Protein AF-A0A942V2M2-F1 (afdb_monomer_lite)

pLDDT: mean 84.49, std 17.46, range [43.91, 98.25]

Sequence (99 aa):
MDYLYEKISYLKGLADGLGIDESSKEGKLLLNIVDVLDDFAGAIEDLVVEQEEIGEYVDYIDEDLADVEEDIYGEFDEFDEFDEDYEDEYYDEEEYIEE

Foldseek 3Di:
DVVLVVVLVVQVVVCVVVVQDPPDPVSVVSVVVSVVSVVVVVVVVVVVVVVVVVVVVVVVVVVVVVVVCCVVCVVVVVVVPPDPDPDDDDDDDDDDDDD

Structure (mmCIF, N/CA/C/O backbone):
data_AF-A0A942V2M2-F1
#
_entry.id   AF-A0A942V2M2-F1
#
loop_
_atom_site.group_PDB
_atom_site.id
_atom_site.type_symbol
_atom_site.label_atom_id
_atom_site.label_alt_id
_atom_site.label_comp_id
_atom_site.label_asym_id
_atom_site.label_entity_id
_atom_site.label_seq_id
_atom_site.pdbx_PDB_ins_code
_atom_site.Cartn_x
_atom_site.Cartn_y
_atom_site.Cartn_z
_atom_site.occupancy
_atom_site.B_iso_or_equiv
_atom_site.auth_seq_id
_atom_site.auth_comp_id
_atom_site.auth_asym_id
_atom_site.auth_atom_id
_atom_site.pdbx_PDB_model_num
ATOM 1 N N . MET A 1 1 ? 3.335 -7.857 0.092 1.00 82.31 1 MET A N 1
ATOM 2 C CA . MET A 1 1 ? 2.380 -7.019 0.850 1.00 82.31 1 MET A CA 1
ATOM 3 C C . MET A 1 1 ? 1.621 -7.792 1.925 1.00 82.31 1 MET A C 1
ATOM 5 O O . MET A 1 1 ? 1.284 -7.208 2.949 1.00 82.31 1 MET A O 1
ATOM 9 N N . ASP A 1 2 ? 1.477 -9.109 1.773 1.00 84.25 2 ASP A N 1
ATOM 10 C CA . ASP A 1 2 ? 0.767 -10.025 2.683 1.00 84.25 2 ASP A CA 1
ATOM 11 C C . ASP A 1 2 ? 1.078 -9.838 4.173 1.00 84.25 2 ASP A C 1
ATOM 13 O O . ASP A 1 2 ? 0.169 -9.807 4.993 1.00 84.25 2 ASP A O 1
ATOM 17 N N . TYR A 1 3 ? 2.345 -9.612 4.535 1.00 89.06 3 TYR A N 1
ATOM 18 C CA . TYR A 1 3 ? 2.741 -9.382 5.929 1.00 89.06 3 TYR A CA 1
ATOM 19 C C . TYR A 1 3 ? 2.048 -8.170 6.577 1.00 89.06 3 TYR A C 1
ATOM 21 O O . TYR A 1 3 ? 1.736 -8.192 7.770 1.00 89.06 3 TYR A O 1
ATOM 29 N N . LEU A 1 4 ? 1.819 -7.094 5.817 1.00 91.56 4 LEU A N 1
ATOM 30 C CA . LEU A 1 4 ? 1.163 -5.893 6.332 1.00 91.56 4 LEU A CA 1
ATOM 31 C C . LEU A 1 4 ? -0.334 -6.150 6.541 1.00 91.56 4 LEU A C 1
ATOM 33 O O . LEU A 1 4 ? -0.851 -5.868 7.624 1.00 91.56 4 LEU A O 1
ATOM 37 N N . TYR A 1 5 ? -0.992 -6.779 5.564 1.00 93.44 5 TYR A N 1
ATOM 38 C CA . TYR A 1 5 ? -2.393 -7.194 5.672 1.00 93.44 5 TYR A CA 1
ATOM 39 C C . TYR A 1 5 ? -2.624 -8.213 6.797 1.00 93.44 5 TYR A C 1
ATOM 41 O O . TYR A 1 5 ? -3.616 -8.118 7.523 1.00 93.44 5 TYR A O 1
ATOM 49 N N . GLU A 1 6 ? -1.692 -9.145 7.018 1.00 94.75 6 GLU A N 1
ATOM 50 C CA . GLU A 1 6 ? -1.726 -10.078 8.150 1.00 94.75 6 GLU A CA 1
ATOM 51 C C . GLU A 1 6 ? -1.677 -9.341 9.491 1.00 94.75 6 GLU A C 1
ATOM 53 O O . GLU A 1 6 ? -2.442 -9.657 10.406 1.00 94.75 6 GLU A O 1
ATOM 58 N N . LYS A 1 7 ? -0.819 -8.319 9.617 1.00 96.00 7 LYS A N 1
ATOM 59 C CA . LYS A 1 7 ? -0.766 -7.504 10.837 1.00 96.00 7 LYS A CA 1
ATOM 60 C C . LYS A 1 7 ? -2.032 -6.699 11.062 1.00 96.00 7 LYS A C 1
ATOM 62 O O . LYS A 1 7 ? -2.490 -6.623 12.200 1.00 96.00 7 LYS A O 1
ATOM 67 N N . ILE A 1 8 ? -2.596 -6.112 10.012 1.00 95.06 8 ILE A N 1
ATOM 68 C CA . ILE A 1 8 ? -3.848 -5.353 10.106 1.00 95.06 8 ILE A CA 1
ATOM 69 C C . ILE A 1 8 ? -4.993 -6.290 10.498 1.00 95.06 8 ILE A C 1
ATOM 71 O O . ILE A 1 8 ? -5.741 -5.994 11.427 1.00 95.06 8 ILE A O 1
ATOM 75 N N . SER A 1 9 ? -5.060 -7.477 9.894 1.00 94.69 9 SER A N 1
ATOM 76 C CA . SER A 1 9 ? -6.030 -8.521 10.249 1.00 94.69 9 SER A CA 1
ATOM 77 C C . SER A 1 9 ? -5.875 -8.985 11.700 1.00 94.69 9 SER A C 1
ATOM 79 O O . SER A 1 9 ? -6.867 -9.150 12.412 1.00 94.69 9 SER A O 1
ATOM 81 N N . TYR A 1 10 ? -4.637 -9.134 12.177 1.00 96.19 10 TYR A N 1
ATOM 82 C CA . TYR A 1 10 ? -4.359 -9.425 13.582 1.00 96.19 10 TYR A CA 1
ATOM 83 C C . TYR A 1 10 ? -4.836 -8.299 14.512 1.00 96.19 10 TYR A C 1
ATOM 85 O O . TYR A 1 10 ? -5.425 -8.585 15.552 1.00 96.19 10 TYR A O 1
ATOM 93 N N . LEU A 1 11 ? -4.632 -7.028 14.145 1.00 95.62 11 LEU A N 1
ATOM 94 C CA . LEU A 1 11 ? -5.118 -5.881 14.922 1.00 95.62 1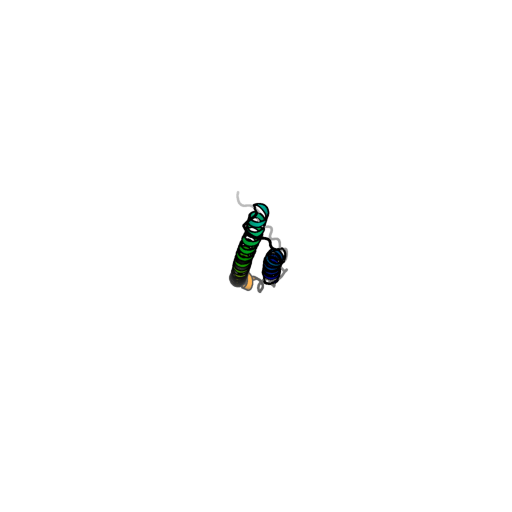1 LEU A CA 1
ATOM 95 C C . LEU A 1 11 ? -6.650 -5.819 14.966 1.00 95.62 11 LEU A C 1
ATOM 97 O O . LEU A 1 11 ? -7.196 -5.583 16.043 1.00 95.62 11 LEU A O 1
ATOM 101 N N . LYS A 1 12 ? -7.332 -6.093 13.844 1.00 93.81 12 LYS A N 1
ATOM 102 C CA . LYS A 1 12 ? -8.801 -6.216 13.786 1.00 93.81 12 LYS A CA 1
ATOM 103 C C . LYS A 1 12 ? -9.285 -7.312 14.748 1.00 93.81 12 LYS A C 1
ATOM 105 O O . LYS A 1 12 ? -10.092 -7.044 15.633 1.00 93.81 12 LYS A O 1
ATOM 110 N N . GLY A 1 13 ? -8.691 -8.507 14.682 1.00 94.88 13 GLY A N 1
ATOM 111 C CA . GLY A 1 13 ? -9.037 -9.610 15.588 1.00 94.88 13 GLY A CA 1
ATOM 112 C C . GLY A 1 13 ? -8.704 -9.341 17.063 1.00 94.88 13 GLY A C 1
ATOM 113 O O . GLY A 1 13 ? -9.427 -9.781 17.958 1.00 94.88 13 GLY A O 1
ATOM 114 N N . LEU A 1 14 ? -7.630 -8.598 17.343 1.00 95.50 14 LEU A N 1
ATOM 115 C CA . LEU A 1 14 ? -7.286 -8.181 18.702 1.00 95.50 14 LEU A CA 1
ATOM 116 C C . LEU A 1 14 ? -8.291 -7.160 19.250 1.00 95.50 14 LEU A C 1
ATOM 118 O O . LEU A 1 14 ? -8.656 -7.255 20.421 1.00 95.50 14 LEU A O 1
ATOM 122 N N . ALA A 1 15 ? -8.746 -6.212 18.426 1.00 94.31 15 ALA A N 1
ATOM 123 C CA . ALA A 1 15 ? -9.779 -5.252 18.808 1.00 94.31 15 ALA A CA 1
ATOM 124 C C . ALA A 1 15 ? -11.081 -5.973 19.191 1.00 94.31 15 ALA A C 1
ATOM 126 O O . ALA A 1 15 ? -11.607 -5.735 20.283 1.00 94.31 15 ALA A O 1
ATOM 127 N N . ASP A 1 16 ? -11.508 -6.942 18.376 1.00 92.75 16 ASP A N 1
ATOM 128 C CA . ASP A 1 16 ? -12.667 -7.793 18.664 1.00 92.75 16 ASP A CA 1
ATOM 129 C C . ASP A 1 16 ? -12.482 -8.585 19.969 1.00 92.75 16 ASP A C 1
ATOM 131 O O . ASP A 1 16 ? -13.361 -8.609 20.833 1.00 92.75 16 ASP A O 1
ATOM 135 N N . GLY A 1 17 ? -11.309 -9.203 20.156 1.00 93.75 17 GLY A N 1
ATOM 136 C CA . GLY A 1 17 ? -10.990 -9.994 21.348 1.00 93.75 17 GLY A CA 1
ATOM 137 C C . GLY A 1 17 ? -10.933 -9.179 22.646 1.00 93.75 17 GLY A C 1
ATOM 138 O O . GLY A 1 17 ? -11.176 -9.720 23.726 1.00 93.75 17 GLY A O 1
ATOM 139 N N . LEU A 1 18 ? -10.638 -7.881 22.550 1.00 93.81 18 LEU A N 1
ATOM 140 C CA . LEU A 1 18 ? -10.646 -6.941 23.672 1.00 93.81 18 LEU A CA 1
ATOM 141 C C . LEU A 1 18 ? -12.024 -6.305 23.916 1.00 93.81 18 LEU A C 1
ATOM 143 O O . LEU A 1 18 ? -12.179 -5.564 24.888 1.00 93.81 18 LEU A O 1
ATOM 147 N N . GLY A 1 19 ? -13.017 -6.593 23.068 1.00 92.25 19 GLY A N 1
ATOM 148 C CA . GLY A 1 19 ? -14.334 -5.961 23.127 1.00 92.25 19 GLY A CA 1
ATOM 149 C C . GLY A 1 19 ? -14.288 -4.470 22.789 1.00 92.25 19 GLY A C 1
ATOM 150 O O . GLY A 1 19 ? -15.073 -3.695 23.332 1.00 92.25 19 GLY A O 1
ATOM 151 N N . ILE A 1 20 ? -13.334 -4.056 21.951 1.00 93.75 20 ILE A N 1
ATOM 152 C CA . ILE A 1 20 ? -13.263 -2.688 21.445 1.00 93.75 20 ILE A CA 1
ATOM 153 C C . ILE A 1 20 ? -14.325 -2.542 20.362 1.00 93.75 20 ILE A C 1
ATOM 155 O O . ILE A 1 20 ? -14.302 -3.242 19.356 1.00 93.75 20 ILE A O 1
ATOM 159 N N . ASP A 1 21 ? -15.243 -1.608 20.567 1.00 92.00 21 ASP A N 1
ATOM 160 C CA . ASP A 1 21 ? -16.331 -1.323 19.641 1.00 92.00 21 ASP A CA 1
ATOM 161 C C . ASP A 1 21 ? -16.526 0.195 19.463 1.00 92.00 21 ASP A C 1
ATOM 163 O O . ASP A 1 21 ? -15.874 1.029 20.104 1.00 92.00 21 ASP A O 1
ATOM 167 N N . GLU A 1 22 ? -17.459 0.575 18.592 1.00 93.31 22 GLU A N 1
ATOM 168 C CA . GLU A 1 22 ? -17.793 1.981 18.340 1.00 93.31 22 GLU A CA 1
ATOM 169 C C . GLU A 1 22 ? -18.614 2.655 19.459 1.00 93.31 22 GLU A C 1
ATOM 171 O O . GLU A 1 22 ? -18.981 3.828 19.331 1.00 93.31 22 GLU A O 1
ATOM 176 N N . SER A 1 23 ? -18.929 1.960 20.560 1.00 91.94 23 SER A N 1
ATOM 177 C CA . SER A 1 23 ? -19.727 2.531 21.657 1.00 91.94 23 SER A CA 1
ATOM 178 C C . SER A 1 23 ? -18.948 3.563 22.478 1.00 91.94 23 SER A C 1
ATOM 180 O O . SER A 1 23 ? -19.541 4.482 23.053 1.00 91.94 23 SER A O 1
ATOM 182 N N . SER A 1 24 ? -17.617 3.444 22.507 1.00 95.25 24 SER A N 1
ATOM 183 C CA . SER A 1 24 ? -16.713 4.392 23.162 1.00 95.25 24 SER A CA 1
ATOM 184 C C . SER A 1 24 ? -16.036 5.311 22.144 1.00 95.25 24 SER A C 1
ATOM 186 O O . SER A 1 24 ? -15.834 4.954 20.982 1.0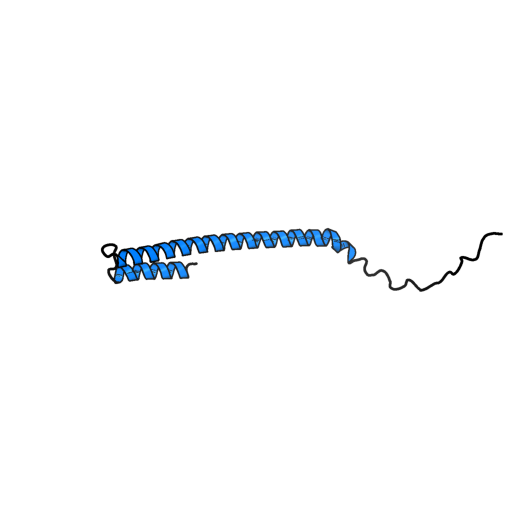0 95.25 24 SER A O 1
ATOM 188 N N . LYS A 1 25 ? -15.652 6.518 22.578 1.00 96.44 25 LYS A N 1
ATOM 189 C CA . LYS A 1 25 ? -14.938 7.467 21.705 1.00 96.44 25 LYS A CA 1
ATOM 190 C C . LYS A 1 25 ? -13.570 6.915 21.309 1.00 96.44 25 LYS A C 1
ATOM 192 O O . LYS A 1 25 ? -13.137 7.086 20.174 1.00 96.44 25 LYS A O 1
ATOM 197 N N . GLU A 1 26 ? -12.918 6.257 22.258 1.00 94.50 26 GLU A N 1
ATOM 198 C CA . GLU A 1 26 ? -11.618 5.624 22.117 1.00 94.50 26 GLU A CA 1
ATOM 199 C C . GLU A 1 26 ? -11.697 4.424 21.171 1.00 94.50 26 GLU A C 1
ATOM 201 O O . GLU A 1 26 ? -10.880 4.325 20.262 1.00 94.50 26 GLU A O 1
ATOM 206 N N . GLY A 1 27 ? -12.704 3.556 21.321 1.00 95.44 27 GLY A N 1
ATOM 207 C CA . GLY A 1 27 ? -12.885 2.402 20.441 1.00 95.44 27 GLY A CA 1
ATOM 208 C C . GLY A 1 27 ? -13.212 2.806 19.009 1.00 95.44 27 GLY A C 1
ATOM 209 O O . GLY A 1 27 ? -12.584 2.309 18.077 1.00 95.44 27 GLY A O 1
ATOM 210 N N . LYS A 1 28 ? -14.062 3.824 18.829 1.00 96.06 28 LYS A N 1
ATOM 211 C CA . LYS A 1 28 ? -14.297 4.416 17.509 1.00 96.06 28 LYS A CA 1
ATOM 212 C C . LYS A 1 28 ? -13.006 4.950 16.878 1.00 96.06 28 LYS A C 1
ATOM 214 O O . LYS A 1 28 ? -12.747 4.675 15.711 1.00 96.06 28 LYS A O 1
ATOM 219 N N . LEU A 1 29 ? -12.186 5.686 17.634 1.00 96.62 29 LEU A N 1
ATOM 220 C CA . LEU A 1 29 ? -10.901 6.193 17.139 1.00 96.62 29 LEU A CA 1
ATOM 221 C C . LEU A 1 29 ? -9.949 5.053 16.748 1.00 96.62 29 LEU A C 1
ATOM 223 O O . LEU A 1 29 ? -9.342 5.118 15.685 1.00 96.62 29 LEU A O 1
ATOM 227 N N . LEU A 1 30 ? -9.825 4.019 17.584 1.00 95.44 30 LEU A N 1
ATOM 228 C CA . LEU A 1 30 ? -8.932 2.886 17.331 1.00 95.44 30 LEU A CA 1
ATOM 229 C C . LEU A 1 30 ? -9.340 2.095 16.086 1.00 95.44 30 LEU A C 1
ATOM 231 O O . LEU A 1 30 ? -8.473 1.789 15.274 1.00 95.44 30 LEU A O 1
ATOM 235 N N . LEU A 1 31 ? -10.634 1.819 15.906 1.00 95.44 31 LEU A N 1
ATOM 236 C CA . LEU A 1 31 ? -11.135 1.135 14.711 1.00 95.44 31 LEU A CA 1
ATOM 237 C C . LEU A 1 31 ? -10.852 1.952 13.444 1.00 95.44 31 LEU A C 1
ATOM 239 O O . LEU A 1 31 ? -10.286 1.424 12.497 1.00 95.44 31 LEU A O 1
ATOM 243 N N . ASN A 1 32 ? -11.091 3.269 13.482 1.00 96.56 32 ASN A N 1
ATOM 244 C CA . ASN A 1 32 ? -10.768 4.147 12.351 1.00 96.56 32 ASN A CA 1
ATOM 245 C C . ASN A 1 32 ? -9.260 4.180 12.041 1.00 96.56 32 ASN A C 1
ATOM 247 O O . ASN A 1 32 ? -8.880 4.274 10.880 1.00 96.56 32 ASN A O 1
ATOM 251 N N . ILE A 1 33 ? -8.384 4.103 13.051 1.00 96.38 33 ILE A N 1
ATOM 252 C CA . ILE A 1 33 ? -6.933 3.998 12.817 1.00 96.38 33 ILE A CA 1
ATOM 253 C C . ILE A 1 33 ? -6.604 2.690 12.093 1.00 96.38 33 ILE A C 1
ATOM 255 O O . ILE A 1 33 ? -5.788 2.699 11.177 1.00 96.38 33 ILE A O 1
ATOM 259 N N . VAL A 1 34 ? -7.218 1.576 12.498 1.00 95.50 34 VAL A N 1
ATOM 260 C CA . VAL A 1 34 ? -7.001 0.272 11.858 1.00 95.50 34 VAL A CA 1
ATOM 261 C C . VAL A 1 34 ? -7.498 0.273 10.411 1.00 95.50 34 VAL A C 1
ATOM 263 O O . VAL A 1 34 ? -6.805 -0.265 9.553 1.00 95.50 34 VAL A O 1
ATOM 266 N N . ASP A 1 35 ? -8.625 0.924 10.129 1.00 95.19 35 ASP A N 1
ATOM 267 C CA . ASP A 1 35 ? -9.145 1.068 8.764 1.00 95.19 35 ASP A CA 1
ATOM 268 C C . ASP A 1 35 ? -8.215 1.923 7.889 1.00 95.19 35 ASP A C 1
ATOM 270 O O . ASP A 1 35 ? -7.854 1.518 6.791 1.00 95.19 35 ASP A O 1
ATOM 274 N N . VAL A 1 36 ? -7.716 3.051 8.406 1.00 97.19 36 VAL A N 1
ATOM 275 C CA . VAL A 1 36 ? -6.739 3.887 7.681 1.00 97.19 36 VAL A CA 1
ATOM 276 C C . VAL A 1 36 ? -5.429 3.134 7.411 1.00 97.19 36 VAL A C 1
ATOM 278 O O . VAL A 1 36 ? -4.781 3.363 6.392 1.00 97.19 36 VAL A O 1
ATOM 281 N N . LEU A 1 37 ? -5.013 2.230 8.304 1.00 96.50 37 LEU A N 1
ATOM 282 C CA . LEU A 1 37 ? -3.854 1.368 8.053 1.00 96.50 37 LEU A CA 1
ATOM 283 C C . LEU A 1 37 ? -4.111 0.366 6.917 1.00 96.50 37 LEU A C 1
ATOM 285 O O . LEU A 1 37 ? -3.171 0.050 6.191 1.00 96.50 37 LEU A O 1
ATOM 289 N N . ASP A 1 38 ? -5.348 -0.107 6.758 1.00 94.81 38 ASP A N 1
ATOM 290 C CA . ASP A 1 38 ? -5.787 -0.952 5.637 1.00 94.81 38 ASP A CA 1
ATOM 291 C C . ASP A 1 38 ? -5.724 -0.183 4.315 1.00 94.81 38 ASP A C 1
ATOM 293 O O . ASP A 1 38 ? -5.112 -0.649 3.355 1.00 94.81 38 ASP A O 1
ATOM 297 N N . ASP A 1 39 ? -6.234 1.051 4.305 1.00 96.44 39 ASP A N 1
ATOM 298 C CA . ASP A 1 39 ? -6.151 1.940 3.142 1.00 96.44 39 ASP A CA 1
ATOM 299 C C . ASP A 1 39 ? -4.690 2.241 2.763 1.00 96.44 39 ASP A C 1
ATOM 301 O O . ASP A 1 39 ? -4.332 2.249 1.584 1.00 96.44 39 ASP A O 1
ATOM 305 N N . PHE A 1 40 ? -3.813 2.452 3.754 1.00 95.62 40 PHE A N 1
ATOM 306 C CA . PHE A 1 40 ? -2.381 2.626 3.497 1.00 95.62 40 PHE A CA 1
ATOM 307 C C . PHE A 1 40 ? -1.722 1.365 2.949 1.00 95.62 40 PHE A C 1
ATOM 309 O O . PHE A 1 40 ? -0.827 1.480 2.114 1.00 95.62 40 PHE A O 1
ATOM 316 N N . ALA A 1 41 ? -2.132 0.180 3.403 1.00 95.31 41 ALA A N 1
ATOM 317 C CA . ALA A 1 41 ? -1.631 -1.063 2.836 1.00 95.31 41 ALA A CA 1
ATOM 318 C C . ALA A 1 41 ? -2.020 -1.178 1.355 1.00 95.31 41 ALA A C 1
ATOM 320 O O . ALA A 1 41 ? -1.140 -1.444 0.542 1.00 95.31 41 ALA A O 1
ATOM 321 N N . GLY A 1 42 ? -3.270 -0.864 1.002 1.00 95.00 42 GLY A N 1
ATOM 322 C CA . GLY A 1 42 ? -3.718 -0.820 -0.395 1.00 95.00 42 GLY A CA 1
ATOM 323 C C . GLY A 1 42 ? -2.929 0.179 -1.240 1.00 95.00 42 GLY A C 1
ATOM 324 O O . GLY A 1 42 ? -2.362 -0.183 -2.264 1.00 95.00 42 GLY A O 1
ATOM 325 N N . ALA A 1 43 ? -2.780 1.416 -0.764 1.00 96.50 43 ALA A N 1
ATOM 326 C CA . ALA A 1 43 ? -2.042 2.442 -1.503 1.00 96.50 43 ALA A CA 1
ATOM 327 C C . ALA A 1 43 ? -0.558 2.087 -1.719 1.00 96.50 43 ALA A C 1
ATOM 329 O O . ALA A 1 43 ? 0.020 2.428 -2.747 1.00 96.50 43 ALA A O 1
ATOM 330 N N . ILE A 1 44 ? 0.080 1.417 -0.753 1.00 95.81 44 ILE A N 1
ATOM 331 C CA . ILE A 1 44 ? 1.463 0.944 -0.907 1.00 95.81 44 ILE A CA 1
ATOM 332 C C . ILE A 1 44 ? 1.535 -0.198 -1.924 1.00 95.81 44 ILE A C 1
ATOM 334 O O . ILE A 1 44 ? 2.521 -0.290 -2.646 1.00 95.81 44 ILE A O 1
ATOM 338 N N . GLU A 1 45 ? 0.527 -1.067 -1.982 1.00 94.75 45 GLU A N 1
ATOM 339 C CA . GLU A 1 45 ? 0.477 -2.159 -2.956 1.00 94.75 45 GLU A CA 1
ATOM 340 C C . GLU A 1 45 ? 0.377 -1.610 -4.377 1.00 94.75 45 GLU A C 1
ATOM 342 O O . GLU A 1 45 ? 1.195 -1.976 -5.218 1.00 94.75 45 GLU A O 1
ATOM 347 N N . ASP A 1 46 ? -0.528 -0.656 -4.599 1.00 96.19 46 ASP A N 1
ATOM 348 C CA . ASP A 1 46 ? -0.669 0.034 -5.883 1.00 96.19 46 ASP A CA 1
ATOM 349 C C . ASP A 1 46 ? 0.649 0.712 -6.306 1.00 96.19 46 ASP A C 1
ATOM 351 O O . ASP A 1 46 ? 1.079 0.580 -7.451 1.00 96.19 46 ASP A O 1
ATOM 355 N N . LEU A 1 47 ? 1.342 1.375 -5.369 1.00 97.12 47 LEU A N 1
ATOM 356 C CA . LEU A 1 47 ? 2.645 2.001 -5.631 1.00 97.12 47 LEU A CA 1
ATOM 357 C C . LEU A 1 47 ? 3.737 0.993 -6.006 1.00 97.12 47 LEU A C 1
ATOM 359 O O . LEU A 1 47 ? 4.609 1.315 -6.809 1.00 97.12 47 LEU A O 1
ATOM 363 N N . VAL A 1 48 ? 3.732 -0.200 -5.406 1.00 96.00 48 VAL A N 1
ATOM 364 C CA . VAL A 1 48 ? 4.706 -1.250 -5.741 1.00 96.00 48 VAL A CA 1
ATOM 365 C C . VAL A 1 48 ? 4.475 -1.753 -7.164 1.00 96.00 48 VAL A C 1
ATOM 367 O O . VAL A 1 48 ? 5.449 -1.938 -7.886 1.00 96.00 48 VAL A O 1
ATOM 370 N N . VAL A 1 49 ? 3.214 -1.917 -7.575 1.00 96.38 49 VAL A N 1
ATOM 371 C CA . VAL A 1 49 ? 2.873 -2.314 -8.950 1.00 96.38 49 VAL A CA 1
ATOM 372 C C . VAL A 1 49 ? 3.315 -1.242 -9.945 1.00 96.38 49 VAL A C 1
ATOM 374 O O . VAL A 1 49 ? 4.013 -1.550 -10.903 1.00 96.38 49 VAL A O 1
ATOM 377 N N . GLU A 1 50 ? 2.995 0.028 -9.689 1.00 97.88 50 GLU A N 1
ATOM 378 C CA . GLU A 1 50 ? 3.420 1.132 -10.561 1.00 97.88 50 GLU A CA 1
ATOM 379 C C . GLU A 1 50 ? 4.955 1.237 -10.646 1.00 97.88 50 GLU A C 1
ATOM 381 O O . GLU A 1 50 ? 5.514 1.507 -11.708 1.00 97.88 50 GLU A O 1
ATOM 386 N N . GLN A 1 51 ? 5.664 0.986 -9.540 1.00 97.75 51 GLN A N 1
ATOM 387 C CA . GLN A 1 51 ? 7.127 0.959 -9.537 1.00 97.75 51 GLN A CA 1
ATOM 388 C C . GLN A 1 51 ? 7.689 -0.185 -10.393 1.00 97.75 51 GLN A C 1
ATOM 390 O O . GLN A 1 51 ? 8.701 0.015 -11.066 1.00 97.75 51 GLN A O 1
ATOM 395 N N . GLU A 1 52 ? 7.073 -1.367 -10.347 1.00 97.44 52 GLU A N 1
ATOM 396 C CA . GLU A 1 52 ? 7.459 -2.512 -11.179 1.00 97.44 52 GLU A CA 1
ATOM 397 C C . GLU A 1 52 ? 7.278 -2.182 -12.667 1.00 97.44 52 GLU A C 1
ATOM 399 O O . GLU A 1 52 ? 8.224 -2.336 -13.436 1.00 97.44 52 GLU A O 1
ATOM 404 N N . GLU A 1 53 ? 6.137 -1.593 -13.043 1.00 97.81 53 GLU A N 1
ATOM 405 C CA . GLU A 1 53 ? 5.877 -1.131 -14.415 1.00 97.81 53 GLU A CA 1
ATOM 406 C C . GLU A 1 53 ? 6.906 -0.086 -14.882 1.00 97.81 53 GLU A C 1
ATOM 408 O O . GLU A 1 53 ? 7.405 -0.148 -16.005 1.00 97.81 53 GLU A O 1
ATOM 413 N N . ILE A 1 54 ? 7.273 0.872 -14.022 1.00 98.12 54 ILE A N 1
ATOM 414 C CA . ILE A 1 54 ? 8.338 1.843 -14.329 1.00 98.12 54 ILE A CA 1
ATOM 415 C C . ILE A 1 54 ? 9.682 1.141 -14.540 1.00 98.12 54 ILE A C 1
ATOM 417 O O . ILE A 1 54 ? 10.438 1.559 -15.414 1.00 98.12 54 ILE A O 1
ATOM 421 N N . GLY A 1 55 ? 9.980 0.099 -13.761 1.00 97.81 55 GLY A N 1
ATOM 422 C CA . GLY A 1 55 ? 11.171 -0.727 -13.952 1.00 97.81 55 GLY A CA 1
ATOM 423 C C . GLY A 1 55 ? 11.225 -1.322 -15.357 1.00 97.81 55 GLY A C 1
ATOM 424 O O . GLY A 1 55 ? 12.221 -1.141 -16.048 1.00 97.81 55 GLY A O 1
ATOM 425 N N . GLU A 1 56 ? 10.121 -1.914 -15.819 1.00 97.94 56 GLU A N 1
ATOM 426 C CA . GLU A 1 56 ? 10.019 -2.461 -17.179 1.00 97.94 56 GLU A CA 1
ATOM 427 C C . GLU A 1 56 ? 10.218 -1.381 -18.253 1.00 97.94 56 GLU A C 1
ATOM 429 O O . GLU A 1 56 ? 10.949 -1.588 -19.218 1.00 97.94 56 GLU A O 1
ATOM 434 N N . TYR A 1 57 ? 9.624 -0.193 -18.081 1.00 97.94 57 TYR A N 1
ATOM 435 C CA . TYR A 1 57 ? 9.846 0.915 -19.016 1.00 97.94 57 TYR A CA 1
ATOM 436 C C . TYR A 1 57 ? 11.301 1.385 -19.054 1.00 97.94 57 TYR A C 1
ATOM 438 O O . TYR A 1 57 ? 11.778 1.778 -20.115 1.00 97.94 57 TYR A O 1
ATOM 446 N N . VAL A 1 58 ? 11.995 1.383 -17.914 1.00 98.25 58 VAL A N 1
ATOM 447 C CA . VAL A 1 58 ? 13.420 1.731 -17.862 1.00 98.25 58 VAL A CA 1
ATOM 448 C C . VAL A 1 58 ? 14.249 0.689 -18.604 1.00 98.25 58 VAL A C 1
ATOM 450 O O . VAL A 1 58 ? 15.110 1.085 -19.382 1.00 98.25 58 VAL A O 1
ATOM 453 N N . ASP A 1 59 ? 13.954 -0.599 -18.423 1.00 98.00 59 ASP A N 1
ATOM 454 C CA . ASP A 1 59 ? 14.644 -1.678 -19.135 1.00 98.00 59 ASP A CA 1
ATOM 455 C C . ASP A 1 59 ? 14.441 -1.562 -20.657 1.00 98.00 59 ASP A C 1
ATOM 457 O O . ASP A 1 59 ? 15.397 -1.697 -21.416 1.00 98.00 59 ASP A O 1
ATOM 461 N N . TYR A 1 60 ? 13.229 -1.222 -21.115 1.00 97.88 60 TYR A N 1
ATOM 462 C CA . TYR A 1 60 ? 12.978 -0.968 -22.540 1.00 97.88 60 TYR A CA 1
ATOM 463 C C . TYR A 1 60 ? 13.742 0.240 -23.077 1.00 97.88 60 TYR A C 1
ATOM 465 O O . TYR A 1 60 ? 14.246 0.204 -24.194 1.00 97.88 60 TYR A O 1
ATOM 473 N N . ILE A 1 61 ? 13.835 1.316 -22.291 1.00 97.81 61 ILE A N 1
ATOM 474 C CA . ILE A 1 61 ? 14.615 2.490 -22.690 1.00 97.81 61 ILE A CA 1
ATOM 475 C C . ILE A 1 61 ? 16.101 2.136 -22.781 1.00 97.81 61 ILE A C 1
ATOM 477 O O . ILE A 1 61 ? 16.760 2.632 -23.686 1.00 97.81 61 ILE A O 1
ATOM 481 N N . ASP A 1 62 ? 16.623 1.319 -21.865 1.00 97.94 62 ASP A N 1
ATOM 482 C CA . ASP A 1 62 ? 18.019 0.865 -21.883 1.00 97.94 62 ASP A CA 1
ATOM 483 C C . ASP A 1 62 ? 18.320 0.025 -23.135 1.00 97.94 62 ASP A C 1
ATOM 485 O O . ASP A 1 62 ? 19.312 0.281 -23.813 1.00 97.94 62 ASP A O 1
ATOM 489 N N . GLU A 1 63 ? 17.422 -0.901 -23.498 1.00 97.19 63 GLU A N 1
ATOM 490 C CA . GLU A 1 63 ? 17.521 -1.702 -24.729 1.00 97.19 63 GLU A CA 1
ATOM 491 C C . GLU A 1 63 ? 17.491 -0.817 -25.986 1.00 97.19 63 GLU A C 1
ATOM 493 O O . GLU A 1 63 ? 18.408 -0.880 -26.804 1.00 97.19 63 GLU A O 1
ATOM 498 N N . ASP A 1 64 ? 16.505 0.081 -26.099 1.00 96.94 64 ASP A N 1
ATOM 499 C CA . ASP A 1 64 ? 16.404 1.017 -27.226 1.00 96.94 64 ASP A CA 1
ATOM 500 C C . ASP A 1 64 ? 17.649 1.924 -27.333 1.00 96.94 64 ASP A C 1
ATOM 502 O O . ASP A 1 64 ? 18.057 2.316 -28.431 1.00 96.94 64 ASP A O 1
ATOM 506 N N . LEU A 1 65 ? 18.248 2.306 -26.197 1.00 96.38 65 LEU A N 1
ATOM 507 C CA . LEU A 1 65 ? 19.454 3.133 -26.184 1.00 96.38 65 LEU A CA 1
ATOM 508 C C . LEU A 1 65 ? 20.685 2.336 -26.621 1.00 96.38 65 LEU A C 1
ATOM 510 O O . LEU A 1 65 ? 21.501 2.879 -27.363 1.00 96.38 65 LEU A O 1
ATOM 514 N N . ALA A 1 66 ? 20.797 1.071 -26.210 1.00 93.50 66 ALA A N 1
ATOM 515 C CA . ALA A 1 66 ? 21.871 0.179 -26.634 1.00 93.50 66 ALA A CA 1
ATOM 516 C C . ALA A 1 66 ? 21.857 -0.034 -28.156 1.00 93.50 66 ALA A C 1
ATOM 518 O O . ALA A 1 66 ? 22.909 0.059 -28.789 1.00 93.50 66 ALA A O 1
ATOM 519 N N . ASP A 1 67 ? 20.674 -0.213 -28.751 1.00 94.12 67 ASP A N 1
ATOM 520 C CA . ASP A 1 67 ? 20.516 -0.318 -30.207 1.00 94.12 67 ASP A CA 1
ATOM 521 C C . ASP A 1 67 ? 21.014 0.956 -30.920 1.00 94.12 67 ASP A C 1
ATOM 523 O O . ASP A 1 67 ? 21.740 0.896 -31.914 1.00 94.12 67 ASP A O 1
ATOM 527 N N . VAL A 1 68 ? 20.674 2.135 -30.385 1.00 93.81 68 VAL A N 1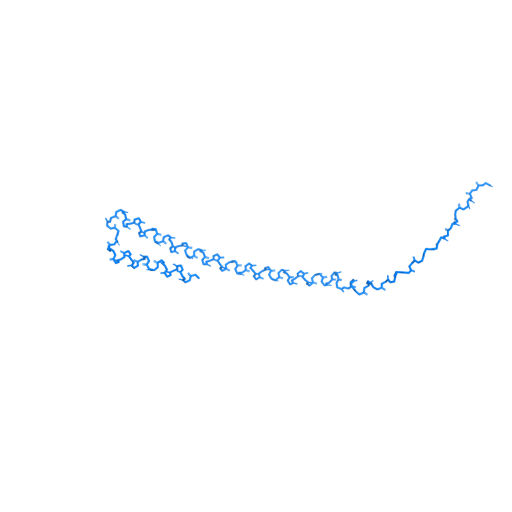
ATOM 528 C CA . VAL A 1 68 ? 21.145 3.423 -30.926 1.00 93.81 68 VAL A CA 1
ATOM 529 C C . VAL A 1 68 ? 22.658 3.595 -30.751 1.00 93.81 68 VAL A C 1
ATOM 531 O O . VAL A 1 68 ? 23.316 4.173 -31.619 1.00 93.81 68 VAL A O 1
ATOM 534 N N . GLU A 1 69 ? 23.222 3.131 -29.637 1.00 90.38 69 GLU A N 1
ATOM 535 C CA . GLU A 1 69 ? 24.666 3.150 -29.409 1.00 90.38 69 GLU A CA 1
ATOM 536 C C . GLU A 1 69 ? 25.400 2.237 -30.397 1.00 90.38 69 GLU A C 1
ATOM 538 O O . GLU A 1 69 ? 26.423 2.654 -30.941 1.00 90.38 69 GLU A O 1
ATOM 543 N N . GLU A 1 70 ? 24.867 1.050 -30.696 1.00 89.62 70 GLU A N 1
ATOM 544 C CA . GLU A 1 70 ? 25.423 0.152 -31.713 1.00 89.62 70 GLU A CA 1
ATOM 545 C C . GLU A 1 70 ? 25.360 0.784 -33.114 1.00 89.62 70 GLU A C 1
ATOM 547 O O . GLU A 1 70 ? 26.373 0.811 -33.815 1.00 89.62 70 GLU A O 1
ATOM 552 N N . ASP A 1 71 ? 24.232 1.394 -33.492 1.00 88.62 71 ASP A N 1
ATOM 553 C CA . ASP A 1 71 ? 24.078 2.075 -34.787 1.00 88.62 71 ASP A CA 1
ATOM 554 C C . ASP A 1 71 ? 25.064 3.249 -34.978 1.00 88.62 71 ASP A C 1
ATOM 556 O O . ASP A 1 71 ? 25.482 3.544 -36.102 1.00 88.62 71 ASP A O 1
ATOM 560 N N . ILE A 1 72 ? 25.415 3.964 -33.901 1.00 86.62 72 ILE A N 1
ATOM 561 C CA . ILE A 1 72 ? 26.270 5.165 -33.963 1.00 86.62 72 ILE A CA 1
ATOM 562 C C . ILE A 1 72 ? 27.746 4.833 -33.747 1.00 86.62 72 ILE A C 1
ATOM 564 O O . ILE A 1 72 ? 28.597 5.424 -34.413 1.00 86.62 72 ILE A O 1
ATOM 568 N N . TYR A 1 73 ? 28.057 3.954 -32.796 1.00 81.88 73 TYR A N 1
ATOM 569 C CA . TYR A 1 73 ? 29.419 3.680 -32.333 1.00 81.88 73 TYR A CA 1
ATOM 570 C C . TYR A 1 73 ? 29.919 2.280 -32.712 1.00 81.88 73 TYR A C 1
ATOM 572 O O . TYR A 1 73 ? 31.130 2.079 -32.770 1.00 81.88 73 TYR A O 1
ATOM 580 N N . GLY A 1 74 ? 29.033 1.334 -33.042 1.00 69.94 74 GLY A N 1
ATOM 581 C CA . GLY A 1 74 ? 29.395 -0.050 -33.369 1.00 69.94 74 GLY A CA 1
ATOM 582 C C . GLY A 1 74 ? 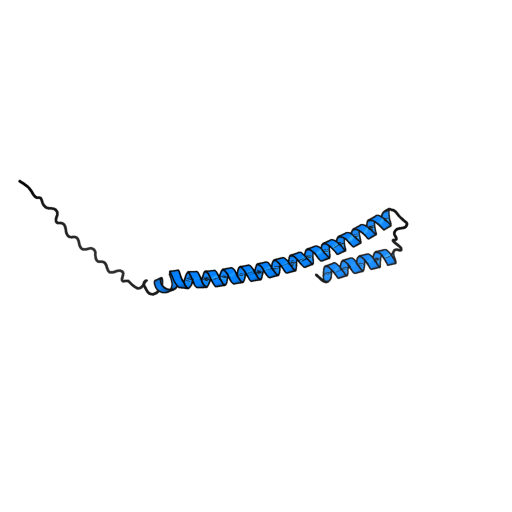30.225 -0.208 -34.649 1.00 69.94 74 GLY A C 1
ATOM 583 O O . GLY A 1 74 ? 31.068 -1.097 -34.718 1.00 69.94 74 GLY A O 1
ATOM 584 N N . GLU A 1 75 ? 30.073 0.684 -35.638 1.00 62.59 75 GLU A N 1
ATOM 585 C CA . GLU A 1 75 ? 30.938 0.707 -36.836 1.00 62.59 75 GLU A CA 1
ATOM 586 C C . GLU A 1 75 ? 32.291 1.420 -36.609 1.00 62.59 75 GLU A C 1
ATOM 588 O O . GLU A 1 75 ? 33.203 1.274 -37.425 1.00 62.59 75 GLU A O 1
ATOM 593 N N . PHE A 1 76 ? 32.456 2.191 -35.524 1.00 57.69 76 PHE A N 1
ATOM 594 C CA . PHE A 1 76 ? 33.689 2.951 -35.257 1.00 57.69 76 PHE A CA 1
ATOM 595 C C . PHE A 1 76 ? 34.749 2.154 -34.479 1.00 57.69 76 PHE A C 1
ATOM 597 O O . PHE A 1 76 ? 35.932 2.464 -34.611 1.00 57.69 76 PHE A O 1
ATOM 604 N N . ASP A 1 77 ? 34.365 1.102 -33.749 1.00 55.69 77 ASP A N 1
ATOM 605 C CA . ASP A 1 77 ? 35.303 0.225 -33.022 1.00 55.69 77 ASP A CA 1
ATOM 606 C C . ASP A 1 77 ? 36.115 -0.713 -33.948 1.00 55.69 77 ASP A C 1
ATOM 608 O O . ASP A 1 77 ? 37.144 -1.249 -33.536 1.00 55.69 77 ASP A O 1
ATOM 612 N N . GLU A 1 78 ? 35.726 -0.891 -35.220 1.00 55.34 78 GLU A N 1
ATOM 613 C CA . GLU A 1 78 ? 36.546 -1.608 -36.220 1.00 55.34 78 GLU A CA 1
ATOM 614 C C . GLU A 1 78 ? 37.623 -0.721 -36.883 1.00 55.34 78 GLU A C 1
ATOM 616 O O . GLU A 1 78 ? 38.473 -1.232 -37.615 1.00 55.34 78 GLU A O 1
ATOM 621 N N . PHE A 1 79 ? 37.625 0.596 -36.636 1.00 52.78 79 PHE A N 1
ATOM 622 C CA . PHE A 1 79 ? 38.550 1.548 -37.273 1.00 52.78 79 PHE A CA 1
ATOM 623 C C . PHE A 1 79 ? 39.662 2.081 -36.353 1.00 52.78 79 PHE A C 1
ATOM 625 O O . PHE A 1 79 ? 40.434 2.941 -36.777 1.00 52.78 79 PHE A O 1
ATOM 632 N N . ASP A 1 80 ? 39.803 1.535 -35.142 1.00 53.69 80 ASP A N 1
ATOM 633 C CA . ASP A 1 80 ? 40.884 1.871 -34.196 1.00 53.69 80 ASP A CA 1
ATOM 634 C C . ASP A 1 80 ? 42.179 1.049 -34.427 1.00 53.69 80 ASP A C 1
ATOM 636 O O . ASP A 1 80 ? 43.102 1.063 -33.615 1.00 53.69 80 ASP A O 1
ATOM 640 N N . GLU A 1 81 ? 42.288 0.364 -35.574 1.00 54.59 81 GLU A N 1
ATOM 641 C CA . GLU A 1 81 ? 43.546 -0.186 -36.117 1.00 54.59 81 GLU A CA 1
ATOM 642 C C . GLU A 1 81 ? 44.171 0.721 -37.205 1.00 54.59 81 GLU A C 1
ATOM 644 O O . GLU A 1 81 ? 44.984 0.269 -38.012 1.00 54.59 81 GLU A O 1
ATOM 649 N N . PHE A 1 82 ? 43.833 2.017 -37.258 1.00 52.12 82 PHE A N 1
ATOM 650 C CA . PHE A 1 82 ? 44.572 2.971 -38.099 1.00 52.12 82 PHE A CA 1
ATOM 651 C C . PHE A 1 82 ? 45.876 3.412 -37.412 1.00 52.12 82 PHE A C 1
ATOM 653 O O . PHE A 1 82 ? 45.968 4.479 -36.815 1.00 52.12 82 PHE A O 1
ATOM 660 N N . ASP A 1 83 ? 46.850 2.505 -37.494 1.00 51.09 83 ASP A N 1
ATOM 661 C CA . ASP A 1 83 ? 48.296 2.714 -37.633 1.00 51.09 83 ASP A CA 1
ATOM 662 C C . ASP A 1 83 ? 48.856 4.023 -37.033 1.00 51.09 83 ASP A C 1
ATOM 664 O O . ASP A 1 83 ? 48.767 5.107 -37.620 1.00 51.09 83 ASP A O 1
ATOM 668 N N . GLU A 1 84 ? 49.512 3.897 -35.875 1.00 54.81 84 GLU A N 1
ATOM 669 C CA . GLU A 1 84 ? 50.442 4.885 -35.313 1.00 54.81 84 GLU A CA 1
ATOM 670 C C . GLU A 1 84 ? 51.688 5.053 -36.220 1.00 54.81 84 GLU A C 1
ATOM 672 O O . GLU A 1 84 ? 52.804 4.796 -35.780 1.00 54.81 84 GLU A O 1
ATOM 677 N N . ASP A 1 85 ? 51.533 5.462 -37.484 1.00 53.62 85 ASP A N 1
ATOM 678 C CA . ASP A 1 85 ? 52.679 5.622 -38.399 1.00 53.62 85 ASP A CA 1
ATOM 679 C C . ASP A 1 85 ? 52.545 6.803 -39.375 1.00 53.62 85 ASP A C 1
ATOM 681 O O . ASP A 1 85 ? 53.028 6.778 -40.508 1.00 53.62 85 ASP A O 1
ATOM 685 N N . TYR A 1 86 ? 51.936 7.909 -38.934 1.00 56.94 86 TYR A N 1
ATOM 686 C CA . TYR A 1 86 ? 52.197 9.199 -39.581 1.00 56.94 86 TYR A CA 1
ATOM 687 C C . TYR A 1 86 ? 53.493 9.795 -39.037 1.00 56.94 86 TYR A C 1
ATOM 689 O O . TYR A 1 86 ? 53.506 10.653 -38.152 1.00 56.94 86 TYR A O 1
ATOM 697 N N . GLU A 1 87 ? 54.576 9.261 -39.604 1.00 53.25 87 GLU A N 1
ATOM 6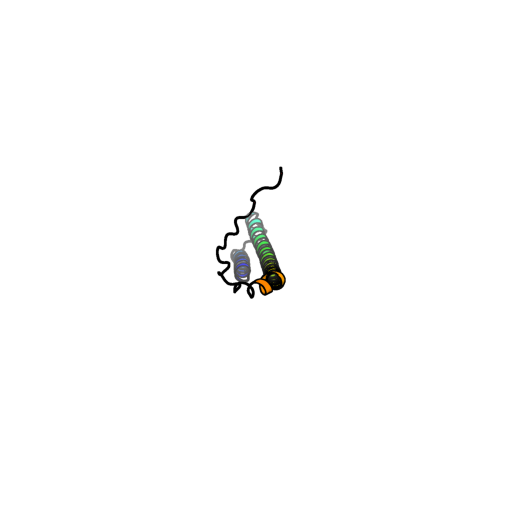98 C CA . GLU A 1 87 ? 55.931 9.792 -39.594 1.00 53.25 87 GLU A CA 1
ATOM 699 C C . GLU A 1 87 ? 55.953 11.317 -39.778 1.00 53.25 87 GLU A C 1
ATOM 701 O O . GLU A 1 87 ? 55.348 11.915 -40.670 1.00 53.25 87 GLU A O 1
ATOM 706 N N . ASP A 1 88 ? 56.732 11.912 -38.893 1.00 56.31 88 ASP A N 1
ATOM 707 C CA . ASP A 1 88 ? 57.225 13.273 -38.864 1.00 56.31 88 ASP A CA 1
ATOM 708 C C . ASP A 1 88 ? 58.077 13.549 -40.130 1.00 56.31 88 ASP A C 1
ATOM 710 O O . ASP A 1 88 ? 59.279 13.295 -40.131 1.00 56.31 88 ASP A O 1
ATOM 714 N N . GLU A 1 89 ? 57.496 14.055 -41.229 1.00 51.62 89 GLU A N 1
ATOM 715 C CA . GLU A 1 89 ? 58.273 14.616 -42.353 1.00 51.62 89 GLU A CA 1
ATOM 716 C C . GLU A 1 89 ? 57.882 16.065 -42.685 1.00 51.62 89 GLU A C 1
ATOM 718 O O . GLU A 1 89 ? 56.882 16.382 -43.332 1.00 51.62 89 GLU A O 1
ATOM 723 N N . TYR A 1 90 ? 58.764 16.956 -42.236 1.00 55.31 90 TYR A N 1
ATOM 724 C CA . TYR A 1 90 ? 58.939 18.335 -42.664 1.00 55.31 90 TYR A CA 1
ATOM 725 C C . TYR A 1 90 ? 59.001 18.477 -44.195 1.00 55.31 90 TYR A C 1
ATOM 727 O O . TYR A 1 90 ? 59.881 17.892 -44.821 1.00 55.31 90 TYR A O 1
ATOM 735 N N . TYR A 1 91 ? 58.217 19.398 -44.765 1.00 53.41 91 TYR A N 1
ATOM 736 C CA . TYR A 1 91 ? 58.648 20.167 -45.938 1.00 53.41 91 TYR A CA 1
ATOM 737 C C . TYR A 1 91 ? 58.481 21.666 -45.682 1.00 53.41 91 TYR A C 1
ATOM 739 O O . TYR A 1 91 ? 57.391 22.233 -45.682 1.00 53.41 91 TYR A O 1
ATOM 747 N N . ASP A 1 92 ? 59.638 22.255 -45.405 1.00 60.00 92 ASP A N 1
ATOM 748 C CA . ASP A 1 92 ? 59.977 23.667 -45.373 1.00 60.00 92 ASP A CA 1
ATOM 749 C C . ASP A 1 92 ? 60.012 24.181 -46.823 1.00 60.00 92 ASP A C 1
ATOM 751 O O . ASP A 1 92 ? 60.946 23.857 -47.551 1.00 60.00 92 ASP A O 1
ATOM 755 N N . GLU A 1 93 ? 58.991 24.913 -47.284 1.00 61.75 93 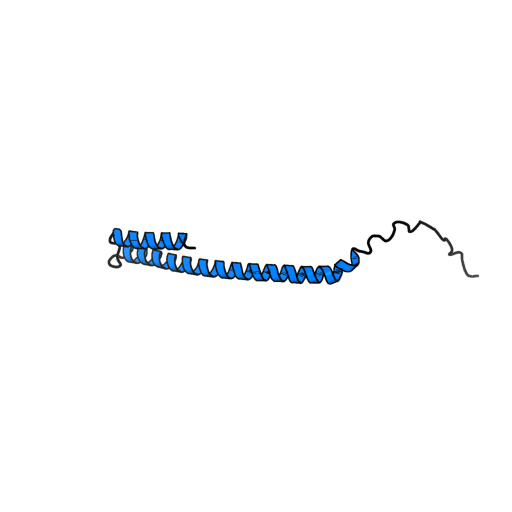GLU A N 1
ATOM 756 C CA . GLU A 1 93 ? 59.093 25.687 -48.533 1.00 61.75 93 GLU A CA 1
ATOM 757 C C . GLU A 1 93 ? 58.049 26.819 -48.604 1.00 61.75 93 GLU A C 1
ATOM 759 O O . GLU A 1 93 ? 57.074 26.754 -49.344 1.00 61.75 93 GLU A O 1
ATOM 764 N N . GLU A 1 94 ? 58.266 27.904 -47.856 1.00 60.53 94 GLU A N 1
ATOM 765 C CA . GLU A 1 94 ? 57.806 29.231 -48.300 1.00 60.53 94 GLU A CA 1
ATOM 766 C C . GLU A 1 94 ? 59.000 30.193 -48.379 1.00 60.53 94 GLU A C 1
ATOM 768 O O . GLU A 1 94 ? 59.159 31.122 -47.583 1.00 60.53 94 GLU A O 1
ATOM 773 N N . GLU A 1 95 ? 59.864 29.956 -49.374 1.00 60.41 95 GLU A N 1
ATOM 774 C CA . GLU A 1 95 ? 60.806 30.958 -49.872 1.00 60.41 95 GLU A CA 1
ATOM 775 C C . GLU A 1 95 ? 60.138 31.796 -50.986 1.00 60.41 95 GLU A C 1
ATOM 777 O O . GLU A 1 95 ? 59.910 31.331 -52.097 1.00 60.41 95 GLU A O 1
ATOM 782 N N . TYR A 1 96 ? 59.813 33.040 -50.620 1.00 59.84 96 TYR A N 1
ATOM 783 C CA . TYR A 1 96 ? 59.705 34.285 -51.402 1.00 59.84 96 TYR A CA 1
ATOM 784 C C . TYR A 1 96 ? 59.258 34.277 -52.881 1.00 59.84 96 TYR A C 1
ATOM 786 O O . TYR A 1 96 ? 59.979 33.839 -53.771 1.00 59.84 96 TYR A O 1
ATOM 794 N N . ILE A 1 97 ? 58.199 35.051 -53.165 1.00 57.41 97 ILE A N 1
ATOM 795 C CA . ILE A 1 97 ? 58.032 35.838 -54.408 1.00 57.41 97 ILE A CA 1
ATOM 796 C C . ILE A 1 97 ? 57.344 37.170 -53.987 1.00 57.41 97 ILE A C 1
ATOM 798 O O . ILE A 1 97 ? 56.431 37.118 -53.168 1.00 57.41 97 ILE A O 1
ATOM 802 N N . GLU A 1 98 ? 57.711 38.407 -54.350 1.00 50.34 98 GLU A N 1
ATOM 803 C CA . GLU A 1 98 ? 58.356 39.004 -55.533 1.00 50.34 98 GLU A CA 1
ATOM 804 C C . GLU A 1 98 ? 59.158 40.278 -55.161 1.00 50.34 98 GLU A C 1
ATOM 806 O O . GLU A 1 98 ? 58.671 41.105 -54.387 1.00 50.34 98 GLU A O 1
ATOM 811 N N . GLU A 1 99 ? 60.320 40.485 -55.800 1.00 43.91 99 GLU A N 1
ATOM 812 C CA . GLU A 1 99 ? 60.533 41.612 -56.739 1.00 43.91 99 GLU A CA 1
ATOM 813 C C . GLU A 1 99 ? 61.482 41.192 -57.878 1.00 43.91 99 GLU A C 1
ATOM 815 O O . GLU A 1 99 ? 62.549 40.603 -57.582 1.00 43.91 99 GLU A O 1
#

Secondary structure (DSSP, 8-state):
-HHHHHHHHHHHHHHHHTT--TTSHHHHHHHHHHHHHHHHHHHHHHHHHHHHHHHHHHHHHHHHHHHHHHHHHTTTTTSTT--S---------------

InterPro domains:
  IPR054688 CD1247-like, N-terminal domain [NF045650] (4-73)

Organism: NCBI:txid2683708

Radius of gyration: 36.12 Å; chains: 1; bounding box: 80×52×80 Å